Protein AF-A0A7G6SG52-F1 (afdb_monomer_lite)

Structure (mmCIF, N/CA/C/O backbone):
data_AF-A0A7G6SG52-F1
#
_entry.id   AF-A0A7G6SG52-F1
#
loop_
_atom_site.group_PDB
_atom_site.id
_atom_site.type_symbol
_atom_site.label_atom_id
_atom_site.label_alt_id
_atom_site.label_comp_id
_atom_site.label_asym_id
_atom_site.label_entity_id
_atom_site.label_seq_id
_atom_site.pdbx_PDB_ins_code
_atom_site.Cartn_x
_atom_site.Cartn_y
_atom_site.Cartn_z
_atom_site.occupancy
_atom_site.B_iso_or_equiv
_atom_site.auth_seq_id
_atom_site.auth_comp_id
_atom_site.auth_asym_id
_atom_site.auth_atom_id
_atom_site.pdbx_PDB_model_num
ATOM 1 N N . MET A 1 1 ? -4.085 8.020 1.646 1.00 47.50 1 MET A N 1
ATOM 2 C CA . MET A 1 1 ? -2.662 8.330 1.931 1.00 47.50 1 MET A CA 1
ATOM 3 C C . MET A 1 1 ? -2.173 7.537 3.114 1.00 47.50 1 MET A C 1
ATOM 5 O O . MET A 1 1 ? -3.013 7.227 3.910 1.00 47.50 1 MET A O 1
ATOM 9 N N . LYS A 1 2 ? -0.882 7.216 3.254 1.00 39.03 2 LYS A N 1
ATOM 10 C CA . LYS A 1 2 ? -0.260 6.644 4.465 1.00 39.03 2 LYS A CA 1
ATOM 11 C C . LYS A 1 2 ? 0.957 7.505 4.792 1.00 39.03 2 LYS A C 1
ATOM 13 O O . LYS A 1 2 ? 1.868 7.577 3.970 1.00 39.03 2 LYS A O 1
ATOM 18 N N . LYS A 1 3 ? 0.973 8.183 5.935 1.00 41.16 3 LYS A N 1
ATOM 19 C CA . LYS A 1 3 ? 2.159 8.860 6.466 1.00 41.16 3 LYS A CA 1
ATOM 20 C C . LYS A 1 3 ? 2.631 8.018 7.638 1.00 41.16 3 LYS A C 1
ATOM 22 O O . LYS A 1 3 ? 2.053 8.060 8.711 1.00 41.16 3 LYS A O 1
ATOM 27 N N . ILE A 1 4 ? 3.636 7.189 7.382 1.00 48.09 4 ILE A N 1
ATOM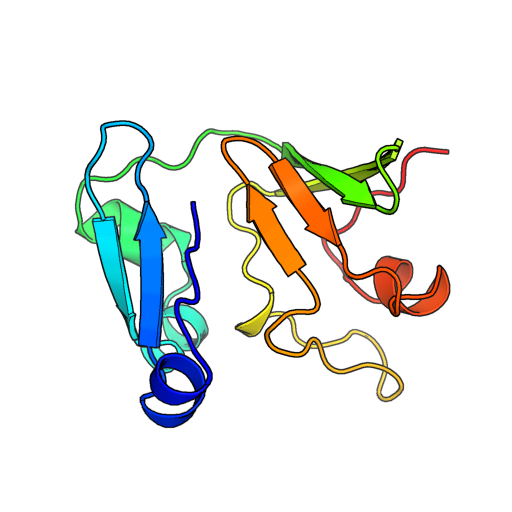 28 C CA . ILE A 1 4 ? 4.441 6.614 8.457 1.00 48.09 4 ILE A CA 1
ATOM 29 C C . ILE A 1 4 ? 5.377 7.753 8.865 1.00 48.09 4 ILE A C 1
ATOM 31 O O . ILE A 1 4 ? 6.227 8.144 8.058 1.00 48.09 4 ILE A O 1
ATOM 35 N N . GLU A 1 5 ? 5.123 8.385 10.015 1.00 44.19 5 GLU A N 1
ATOM 36 C CA . GLU A 1 5 ? 5.852 9.594 10.422 1.00 44.19 5 GLU A CA 1
ATOM 37 C C . GLU A 1 5 ? 7.214 9.290 11.039 1.00 44.19 5 GLU A C 1
ATOM 39 O O . GLU A 1 5 ? 8.122 10.108 10.898 1.00 44.19 5 GLU A O 1
ATOM 44 N N . SER A 1 6 ? 7.419 8.124 11.654 1.00 45.50 6 SER A N 1
ATOM 45 C CA . SER A 1 6 ? 8.730 7.760 12.198 1.00 45.50 6 SER A CA 1
ATOM 46 C C . SER A 1 6 ? 8.835 6.269 12.548 1.00 45.50 6 SER A C 1
ATOM 48 O O . SER A 1 6 ? 7.840 5.544 12.549 1.00 45.50 6 SER A O 1
ATOM 50 N N . LEU A 1 7 ? 10.050 5.833 12.904 1.00 38.94 7 LEU A N 1
ATOM 51 C CA . LEU A 1 7 ? 10.340 4.540 13.547 1.00 38.94 7 LEU A CA 1
ATOM 52 C C . LEU A 1 7 ? 9.470 4.259 14.802 1.00 38.94 7 LEU A C 1
ATOM 54 O O . LEU A 1 7 ? 9.312 3.105 15.189 1.00 38.94 7 LEU A O 1
ATOM 58 N N . GLU A 1 8 ? 8.886 5.277 15.448 1.00 40.28 8 GLU A N 1
ATOM 59 C CA . GLU A 1 8 ? 7.996 5.099 16.613 1.00 40.28 8 GLU A CA 1
ATOM 60 C C . GLU A 1 8 ? 6.593 4.598 16.227 1.00 40.28 8 GLU A C 1
ATOM 62 O O . GLU A 1 8 ? 5.987 3.831 16.981 1.00 40.28 8 GLU A O 1
ATOM 67 N N . ASP A 1 9 ? 6.087 4.942 15.036 1.00 46.88 9 ASP A N 1
ATOM 68 C CA . ASP A 1 9 ? 4.855 4.338 14.499 1.00 46.88 9 ASP A CA 1
ATOM 69 C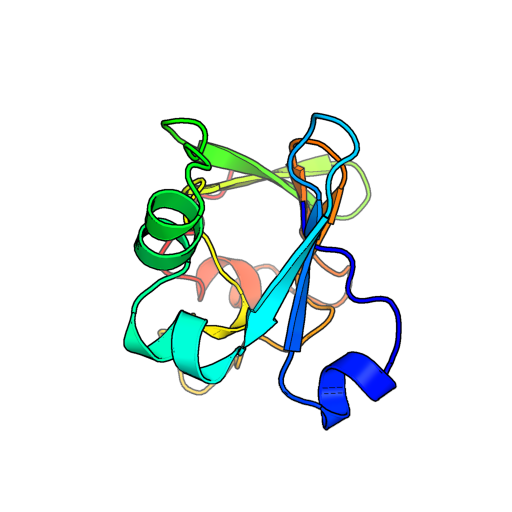 C . ASP A 1 9 ? 5.060 2.836 14.231 1.00 46.88 9 ASP A C 1
ATOM 71 O O . ASP A 1 9 ? 4.166 2.018 14.460 1.00 46.88 9 ASP A O 1
ATOM 75 N N . GLU A 1 10 ? 6.279 2.474 13.824 1.00 50.94 10 GLU A N 1
ATOM 76 C CA . GLU A 1 10 ? 6.738 1.103 13.588 1.00 50.94 10 GLU A CA 1
ATOM 77 C C . GLU A 1 10 ? 6.752 0.268 14.880 1.00 50.94 10 GLU A C 1
ATOM 79 O O . GLU A 1 10 ? 6.324 -0.885 14.883 1.00 50.94 10 GLU A O 1
ATOM 84 N N . MET A 1 11 ? 7.159 0.869 16.004 1.00 49.12 11 MET A N 1
ATOM 85 C CA . MET A 1 11 ? 7.150 0.218 17.320 1.00 49.12 11 MET A CA 1
ATOM 86 C C . MET A 1 11 ? 5.758 0.150 17.965 1.00 49.12 11 MET A C 1
ATOM 88 O O . MET A 1 11 ? 5.503 -0.745 18.772 1.00 49.12 11 MET A O 1
ATOM 92 N N . SER A 1 12 ? 4.852 1.075 17.630 1.00 58.44 12 SER A N 1
ATOM 93 C CA . SER A 1 12 ? 3.504 1.128 18.218 1.00 58.44 12 SER A CA 1
ATOM 94 C C . SER A 1 12 ? 2.472 0.248 17.503 1.00 58.44 12 SER A C 1
ATOM 96 O O . SER A 1 12 ? 1.370 0.062 18.022 1.00 58.44 12 SER A O 1
ATOM 98 N N . GLY A 1 13 ? 2.817 -0.312 16.336 1.00 67.50 13 GLY A N 1
ATOM 99 C CA . GLY A 1 13 ? 1.918 -1.154 15.545 1.00 67.50 13 GLY A CA 1
ATOM 100 C C . GLY A 1 13 ? 0.784 -0.369 14.887 1.00 67.50 13 GLY A C 1
ATOM 101 O O . GLY A 1 13 ? -0.280 -0.931 14.635 1.00 67.50 13 GLY A O 1
ATOM 102 N N . LYS A 1 14 ? 0.985 0.924 14.617 1.00 72.56 14 LYS A N 1
ATOM 103 C CA . LYS A 1 14 ? -0.025 1.804 14.020 1.00 72.56 14 LYS A CA 1
ATOM 104 C C . LYS A 1 14 ? 0.375 2.240 12.613 1.00 72.56 14 LYS A C 1
ATOM 106 O O . LYS A 1 14 ? 1.528 2.152 12.197 1.00 72.56 14 LYS A O 1
ATOM 111 N N . ALA A 1 15 ? -0.616 2.652 11.841 1.00 69.56 15 ALA A N 1
ATOM 112 C CA . ALA A 1 15 ? -0.466 3.149 10.489 1.00 69.56 15 ALA A CA 1
ATOM 113 C C . ALA A 1 15 ? -1.380 4.359 10.312 1.00 69.56 15 ALA A C 1
ATOM 115 O O . ALA A 1 15 ? -2.598 4.243 10.428 1.00 69.56 15 ALA A O 1
ATOM 116 N N . THR A 1 16 ? -0.794 5.522 10.041 1.00 70.00 16 THR A N 1
ATOM 117 C CA . THR A 1 16 ? -1.552 6.756 9.829 1.00 70.00 16 THR A CA 1
ATOM 118 C C . THR A 1 16 ? -1.762 6.992 8.347 1.00 70.00 16 THR A C 1
ATOM 120 O O . THR A 1 16 ? -0.824 6.881 7.560 1.00 70.00 16 THR A O 1
ATOM 123 N N . TYR A 1 17 ? -2.988 7.335 7.971 1.00 69.50 17 TYR A N 1
ATOM 124 C CA . TYR A 1 17 ? -3.447 7.516 6.613 1.00 69.50 17 TYR A CA 1
ATOM 125 C C . TYR A 1 17 ? -4.081 8.891 6.406 1.00 69.50 17 TYR A C 1
ATOM 127 O O . TYR A 1 17 ? -4.992 9.242 7.131 1.00 69.50 17 TYR A O 1
ATOM 135 N N . ASP A 1 18 ? -3.645 9.682 5.428 1.00 68.75 18 ASP A N 1
ATOM 136 C CA . ASP A 1 18 ? -4.392 10.886 4.995 1.00 68.75 18 ASP A CA 1
ATOM 137 C C . ASP A 1 18 ? -5.515 10.500 4.023 1.00 68.75 18 ASP A C 1
ATOM 139 O O . ASP A 1 18 ? -5.409 9.533 3.270 1.00 68.75 18 ASP A O 1
ATOM 143 N N . LEU A 1 19 ? -6.637 11.191 4.102 1.00 67.50 19 LEU A N 1
ATOM 144 C CA . LEU A 1 19 ? -7.877 10.845 3.423 1.00 67.50 19 LEU A CA 1
ATOM 145 C C . LEU A 1 19 ? -8.142 11.692 2.172 1.00 67.50 19 LEU A C 1
ATOM 147 O O . LEU A 1 19 ? -9.173 11.519 1.532 1.00 67.50 19 LEU A O 1
ATOM 151 N N . GLY A 1 20 ? -7.236 12.594 1.784 1.00 58.75 20 GLY A N 1
ATOM 152 C CA . GLY A 1 20 ? -7.389 13.404 0.566 1.00 58.75 20 GLY A CA 1
ATOM 153 C C . GLY A 1 20 ? -8.133 14.716 0.764 1.00 58.75 20 GLY A C 1
ATOM 154 O O . GLY A 1 20 ? -8.107 15.576 -0.110 1.00 58.75 20 GLY A O 1
ATOM 155 N N . ASN A 1 21 ? -8.747 14.904 1.926 1.00 64.56 21 ASN A N 1
ATOM 156 C CA . ASN A 1 21 ? -9.499 16.095 2.313 1.00 64.56 21 ASN A CA 1
ATOM 157 C C . ASN A 1 21 ? -8.820 16.866 3.464 1.00 64.56 21 ASN A C 1
ATOM 159 O O . ASN A 1 21 ? -9.460 17.675 4.134 1.00 64.56 21 ASN A O 1
ATOM 163 N N . GLY A 1 22 ? -7.536 16.590 3.720 1.00 66.19 22 GLY A N 1
ATOM 164 C CA . GLY A 1 22 ? -6.784 17.150 4.843 1.00 66.19 22 GLY A CA 1
ATOM 165 C C . GLY A 1 22 ? -7.034 16.450 6.183 1.00 66.19 22 GLY A C 1
ATOM 166 O O . GLY A 1 22 ? -6.454 16.859 7.189 1.00 66.19 22 GLY A O 1
ATOM 167 N N . GLN A 1 23 ? -7.866 15.402 6.217 1.00 67.00 23 GLN A N 1
ATOM 168 C CA . GLN A 1 23 ? -8.048 14.559 7.398 1.00 67.00 23 GLN A CA 1
ATOM 169 C C . GLN A 1 23 ? -7.056 13.399 7.412 1.00 67.00 23 GLN A C 1
ATOM 171 O O . GLN A 1 23 ? -6.670 12.872 6.373 1.00 67.00 23 GLN A O 1
ATOM 176 N N . TRP A 1 24 ? -6.695 12.975 8.620 1.00 73.56 24 TRP A N 1
ATOM 177 C CA . TRP A 1 24 ? -5.809 11.848 8.879 1.00 73.56 24 TRP A CA 1
ATOM 178 C C . TRP A 1 24 ? -6.543 10.814 9.738 1.00 73.56 24 TRP A C 1
ATOM 180 O O . TRP A 1 24 ? -7.288 11.184 10.644 1.00 73.56 24 TRP A O 1
ATOM 190 N N . ILE A 1 25 ? -6.321 9.530 9.478 1.00 73.00 25 ILE A N 1
ATOM 191 C CA . ILE A 1 25 ? -6.829 8.404 10.256 1.00 73.00 25 ILE A CA 1
ATOM 192 C C . ILE A 1 25 ? -5.678 7.491 10.663 1.00 73.00 25 ILE A C 1
ATOM 194 O O . ILE A 1 25 ? -4.915 7.029 9.825 1.00 73.00 25 ILE A O 1
ATOM 198 N N . THR A 1 26 ? -5.556 7.195 11.951 1.00 78.88 26 THR A N 1
ATOM 199 C CA . THR A 1 26 ? -4.572 6.232 12.455 1.00 78.88 26 THR A CA 1
ATOM 200 C C . THR A 1 26 ? -5.265 4.913 12.756 1.00 78.88 26 THR A C 1
ATOM 202 O O . THR A 1 26 ? -6.174 4.861 13.580 1.00 78.88 26 THR A O 1
ATOM 205 N N . LEU A 1 27 ? -4.828 3.848 12.091 1.00 76.00 27 LEU A N 1
ATOM 206 C CA . LEU A 1 27 ? -5.355 2.495 12.227 1.00 76.00 27 LEU A CA 1
ATOM 207 C C . LEU A 1 27 ? -4.315 1.572 12.867 1.00 76.00 27 LEU A C 1
ATOM 209 O O . LEU A 1 27 ? -3.111 1.761 12.706 1.00 76.00 27 LEU A O 1
ATOM 213 N N . ASP A 1 28 ? -4.785 0.559 13.590 1.00 78.94 28 ASP A N 1
ATOM 214 C CA . ASP A 1 28 ? -3.936 -0.499 14.138 1.00 78.94 28 ASP A CA 1
ATOM 215 C C . ASP A 1 28 ? -3.561 -1.500 13.033 1.00 78.94 28 ASP A C 1
ATOM 217 O O . ASP A 1 28 ? -4.429 -2.001 12.320 1.00 78.94 28 ASP A O 1
ATOM 221 N N . GLN A 1 29 ? -2.275 -1.814 12.882 1.00 72.31 29 GLN A N 1
ATOM 222 C CA . GLN A 1 29 ? -1.789 -2.713 11.832 1.00 72.31 29 GLN A CA 1
ATOM 223 C C . GLN A 1 29 ? -2.333 -4.141 11.972 1.00 72.31 29 GLN A C 1
ATOM 225 O O . GLN A 1 29 ? -2.555 -4.808 10.961 1.00 72.31 29 GLN A O 1
ATOM 230 N N . ARG A 1 30 ? -2.586 -4.626 13.197 1.00 74.38 30 ARG A N 1
ATOM 231 C CA . ARG A 1 30 ? -3.220 -5.938 13.400 1.00 74.38 30 ARG A CA 1
ATOM 232 C C . ARG A 1 30 ? -4.666 -5.893 12.942 1.00 74.38 30 ARG A C 1
ATOM 234 O O . ARG A 1 30 ? -5.077 -6.790 12.222 1.00 74.38 30 ARG A O 1
ATOM 241 N N . ALA A 1 31 ? -5.399 -4.831 13.271 1.00 77.31 31 ALA A N 1
ATOM 242 C CA . ALA A 1 31 ? -6.757 -4.656 12.764 1.00 77.31 31 ALA A CA 1
ATOM 243 C C . ALA A 1 31 ? -6.780 -4.609 11.227 1.00 77.31 31 ALA A C 1
ATOM 245 O O . ALA A 1 31 ? -7.657 -5.207 10.610 1.00 77.31 31 ALA A O 1
ATOM 246 N N . ILE A 1 32 ? -5.807 -3.945 10.593 1.00 75.19 32 ILE A N 1
ATOM 247 C CA . ILE A 1 32 ? -5.716 -3.887 9.126 1.00 75.19 32 ILE A CA 1
ATOM 248 C C . ILE A 1 32 ? -5.440 -5.270 8.538 1.00 75.19 32 ILE A C 1
ATOM 250 O O . ILE A 1 32 ? -6.039 -5.636 7.531 1.00 75.19 32 ILE A O 1
ATOM 254 N N . ARG A 1 33 ? -4.592 -6.071 9.184 1.00 71.44 33 ARG A N 1
ATOM 255 C CA . ARG A 1 33 ? -4.336 -7.457 8.780 1.00 71.44 33 ARG A CA 1
ATOM 256 C C . ARG A 1 33 ? -5.549 -8.365 8.970 1.00 71.44 33 ARG A C 1
ATOM 258 O O . ARG A 1 33 ? -5.804 -9.213 8.121 1.00 71.44 33 ARG A O 1
ATOM 265 N N . ASP A 1 34 ? -6.266 -8.208 10.074 1.00 75.69 34 ASP A N 1
ATOM 266 C CA . ASP A 1 34 ? -7.326 -9.132 10.470 1.00 75.69 34 ASP A CA 1
ATOM 267 C C . ASP A 1 34 ? -8.667 -8.787 9.787 1.00 75.69 34 ASP A C 1
ATOM 269 O O . ASP A 1 34 ? -9.458 -9.682 9.494 1.00 75.69 34 ASP A O 1
ATOM 273 N N . CYS A 1 35 ? -8.918 -7.505 9.494 1.00 73.50 35 CYS A N 1
ATOM 274 C CA . CYS A 1 35 ? -10.166 -7.022 8.888 1.00 73.50 35 CYS A CA 1
ATOM 275 C C . CYS A 1 35 ? -10.011 -6.483 7.456 1.00 73.50 35 CYS A C 1
ATOM 277 O O . CYS A 1 35 ? -11.011 -6.341 6.755 1.00 73.50 35 CYS A O 1
ATOM 279 N N . GLY A 1 36 ? -8.790 -6.186 7.010 1.00 73.88 36 GLY A N 1
ATOM 280 C CA . GLY A 1 36 ? -8.522 -5.524 5.734 1.00 73.88 36 GLY A CA 1
ATOM 281 C C . GLY A 1 36 ? -8.674 -4.000 5.805 1.00 73.88 36 GLY A C 1
ATOM 282 O O . GLY A 1 36 ? -9.541 -3.464 6.501 1.00 73.88 36 GLY A O 1
ATOM 283 N N . LEU A 1 37 ? -7.837 -3.284 5.047 1.00 75.56 37 LEU A N 1
ATOM 284 C CA . LEU A 1 37 ? -7.830 -1.816 5.015 1.00 75.56 37 LEU A CA 1
ATOM 285 C C . LEU A 1 37 ? -9.174 -1.234 4.545 1.00 75.56 37 LEU A C 1
ATOM 287 O O . LEU A 1 37 ? -9.657 -0.260 5.116 1.00 75.56 37 LEU A O 1
ATOM 291 N N . GLU A 1 38 ? -9.805 -1.851 3.544 1.00 76.69 38 GLU A N 1
ATOM 292 C CA . GLU A 1 38 ? -11.092 -1.401 3.000 1.00 76.69 38 GLU A CA 1
ATOM 293 C C . GLU A 1 38 ? -12.210 -1.415 4.044 1.00 76.69 38 GLU A C 1
ATOM 295 O O . GLU A 1 38 ? -12.924 -0.425 4.198 1.00 76.69 38 GLU A O 1
ATOM 300 N N . ALA A 1 39 ? -12.346 -2.511 4.794 1.00 76.56 39 ALA A N 1
ATOM 301 C CA . ALA A 1 39 ? -13.387 -2.639 5.807 1.00 76.56 39 ALA A CA 1
ATOM 302 C C . ALA A 1 39 ? -13.210 -1.608 6.931 1.00 76.56 39 ALA A C 1
ATOM 304 O O . ALA A 1 39 ? -14.193 -1.041 7.412 1.00 76.56 39 ALA A O 1
ATOM 305 N N . LEU A 1 40 ? -11.959 -1.331 7.317 1.00 78.62 40 LEU A N 1
ATOM 306 C CA . LEU A 1 40 ? -11.640 -0.326 8.328 1.00 78.62 40 LEU A CA 1
ATOM 307 C C . LEU A 1 40 ? -11.882 1.100 7.842 1.00 78.62 40 LEU A C 1
ATOM 309 O O . LEU A 1 40 ? -12.404 1.915 8.593 1.00 78.62 40 LEU A O 1
ATOM 313 N N . LEU A 1 41 ? -11.533 1.426 6.601 1.00 76.62 41 LEU A N 1
ATOM 314 C CA . LEU A 1 41 ? -11.808 2.755 6.057 1.00 76.62 41 LEU A CA 1
ATOM 315 C C . LEU A 1 41 ? -13.316 2.971 5.883 1.00 76.62 41 LEU A C 1
ATOM 317 O O . LEU A 1 41 ? -13.844 3.999 6.310 1.00 76.62 41 LEU A O 1
ATOM 321 N N . LYS A 1 42 ? -14.037 1.956 5.398 1.00 78.81 42 LYS A N 1
ATOM 322 C CA . LYS A 1 42 ? -15.495 1.999 5.263 1.00 78.81 42 LYS A CA 1
ATOM 323 C C . LYS A 1 42 ? -16.205 2.173 6.607 1.00 78.81 42 LYS A C 1
ATOM 325 O O . LYS A 1 42 ? -17.175 2.925 6.679 1.00 78.81 42 LYS A O 1
ATOM 330 N N . SER A 1 43 ? -15.726 1.533 7.679 1.00 78.81 43 SER A N 1
ATOM 331 C CA . SER A 1 43 ? -16.297 1.719 9.024 1.00 78.81 43 SER A CA 1
ATOM 332 C C . SER A 1 43 ? -16.093 3.135 9.575 1.00 78.81 43 SER A C 1
ATOM 334 O O . SER A 1 43 ? -16.883 3.581 10.404 1.00 78.81 43 SER A O 1
ATOM 336 N N . HIS A 1 44 ? -15.099 3.864 9.064 1.00 72.56 44 HIS A N 1
ATOM 337 C CA . HIS A 1 44 ? -14.854 5.275 9.369 1.00 72.56 44 HIS A CA 1
ATOM 338 C C . HIS A 1 44 ? -15.506 6.238 8.360 1.00 72.56 44 HIS A C 1
ATOM 340 O O . HIS A 1 44 ? -15.227 7.435 8.387 1.00 72.56 44 HIS A O 1
ATOM 346 N N . GLY A 1 45 ? -16.379 5.740 7.475 1.00 73.50 45 GLY A N 1
ATOM 347 C CA . GLY A 1 45 ? -17.072 6.556 6.474 1.00 73.50 45 GLY A CA 1
ATOM 348 C C . GLY A 1 45 ? -16.177 7.030 5.326 1.00 73.50 45 GLY A C 1
ATOM 349 O O . GLY A 1 45 ? -16.539 7.963 4.616 1.00 73.50 45 GLY A O 1
ATOM 350 N N . VAL A 1 46 ? -15.012 6.404 5.148 1.00 70.69 46 VAL A N 1
ATOM 351 C CA . VAL A 1 46 ? -14.084 6.683 4.052 1.00 70.69 46 VAL A CA 1
ATOM 352 C C . VAL A 1 46 ? -14.341 5.688 2.931 1.00 70.69 46 VAL A C 1
ATOM 354 O O . VAL A 1 46 ? -14.154 4.482 3.097 1.00 70.69 46 VAL A O 1
ATOM 357 N N . GLU A 1 47 ? -14.726 6.194 1.766 1.00 68.38 47 GLU A N 1
ATOM 358 C CA . GLU A 1 47 ? -14.785 5.389 0.550 1.00 68.38 47 GLU A CA 1
ATOM 359 C C . GLU A 1 47 ? -13.407 5.364 -0.117 1.00 68.38 47 GLU A C 1
ATOM 361 O O . GLU A 1 47 ? -12.824 6.405 -0.426 1.00 68.38 47 GLU A O 1
ATOM 366 N N . LEU A 1 48 ? -12.867 4.162 -0.331 1.00 67.06 48 LEU A N 1
ATOM 367 C CA . LEU A 1 48 ? -11.667 4.006 -1.143 1.00 67.06 48 LEU A CA 1
ATOM 368 C C . LEU A 1 48 ? -12.004 4.283 -2.615 1.00 67.06 48 LEU A C 1
ATOM 370 O O . LEU A 1 48 ? -13.070 3.874 -3.087 1.00 67.06 48 LEU A O 1
ATOM 374 N N . PRO A 1 49 ? -11.101 4.933 -3.371 1.00 66.12 49 PRO A N 1
ATOM 375 C CA . PRO A 1 49 ? -11.281 5.068 -4.806 1.00 66.12 49 PRO A CA 1
ATOM 376 C C . PRO A 1 49 ? -11.406 3.680 -5.437 1.00 66.12 49 PRO A C 1
ATOM 378 O O . PRO A 1 49 ? -10.634 2.771 -5.136 1.00 66.12 49 PRO A O 1
ATOM 381 N N . SER A 1 50 ? -12.385 3.505 -6.320 1.00 67.19 50 SER A N 1
ATOM 382 C CA . SER A 1 50 ? -12.531 2.254 -7.058 1.00 67.19 50 SER A CA 1
ATOM 383 C C . SER A 1 50 ? -11.417 2.122 -8.102 1.00 67.19 50 SER A C 1
ATOM 385 O O . SER A 1 50 ? -11.040 3.085 -8.770 1.00 67.19 50 SER A O 1
ATOM 387 N N . GLY A 1 51 ? -10.870 0.911 -8.245 1.00 80.56 51 GLY A N 1
ATOM 388 C CA . GLY A 1 51 ? -9.878 0.590 -9.271 1.00 80.56 51 GLY A CA 1
ATOM 389 C C . GLY A 1 51 ? -8.449 0.433 -8.752 1.00 80.56 51 GLY A C 1
ATOM 390 O O . GLY A 1 51 ? -8.210 -0.081 -7.657 1.00 80.56 51 GLY A O 1
ATOM 391 N N . ARG A 1 52 ? -7.483 0.791 -9.604 1.00 87.00 52 ARG A N 1
ATOM 392 C CA . ARG A 1 52 ? -6.054 0.562 -9.369 1.00 87.00 52 ARG A CA 1
ATOM 393 C C . ARG A 1 52 ? -5.301 1.880 -9.245 1.00 87.00 52 ARG A C 1
ATOM 395 O O . ARG A 1 52 ? -5.470 2.785 -10.055 1.00 87.00 52 ARG A O 1
ATOM 402 N N . VAL A 1 53 ? -4.425 1.941 -8.257 1.00 85.88 53 VAL A N 1
ATOM 403 C CA . VAL A 1 53 ? -3.535 3.054 -7.954 1.00 85.88 53 VAL A CA 1
ATOM 404 C C . VAL A 1 53 ? -2.188 2.825 -8.644 1.00 85.88 53 VAL A C 1
ATOM 406 O O . VAL A 1 53 ? -1.654 1.712 -8.592 1.00 85.88 53 VAL A O 1
ATOM 409 N N . PRO A 1 54 ? -1.601 3.841 -9.297 1.00 90.12 54 PRO A N 1
ATOM 410 C CA . PRO A 1 54 ? -0.295 3.706 -9.923 1.00 90.12 54 PRO A CA 1
ATOM 411 C C . PRO A 1 54 ? 0.828 3.562 -8.888 1.00 90.12 54 PRO A C 1
ATOM 413 O O . PRO A 1 54 ? 0.830 4.214 -7.845 1.00 90.12 54 PRO A O 1
ATOM 416 N N . VAL A 1 55 ? 1.813 2.728 -9.215 1.00 89.12 55 VAL A N 1
ATOM 417 C CA . VAL A 1 55 ? 3.049 2.554 -8.447 1.00 89.12 55 VAL A CA 1
ATOM 418 C C . VAL A 1 55 ? 4.203 3.152 -9.240 1.00 89.12 55 VAL A C 1
ATOM 420 O O . VAL A 1 55 ? 4.355 2.878 -10.433 1.00 89.12 55 VAL A O 1
ATOM 423 N N . TYR A 1 56 ? 5.023 3.950 -8.570 1.00 91.94 56 TYR A N 1
ATOM 424 C CA . TYR A 1 56 ? 6.209 4.587 -9.112 1.00 91.94 56 TYR A CA 1
ATOM 425 C C . TYR A 1 56 ? 7.462 4.109 -8.389 1.00 91.94 56 TYR A C 1
ATOM 427 O O . TYR A 1 56 ? 7.436 3.868 -7.188 1.00 91.94 56 TYR A O 1
ATOM 435 N N . GLN A 1 57 ? 8.576 4.047 -9.102 1.00 91.31 57 GLN A N 1
ATOM 436 C CA . GLN A 1 57 ? 9.905 3.807 -8.550 1.00 91.31 57 GLN A CA 1
ATOM 437 C C . GLN A 1 57 ? 10.892 4.661 -9.342 1.00 91.31 57 GLN A C 1
ATOM 439 O O . GLN A 1 57 ? 10.749 4.790 -10.554 1.00 91.31 57 GLN A O 1
ATOM 444 N N . ARG A 1 58 ? 11.864 5.302 -8.679 1.00 86.94 58 ARG A N 1
ATOM 445 C CA . ARG A 1 58 ? 12.840 6.200 -9.339 1.00 86.94 58 ARG A CA 1
ATOM 446 C C . ARG A 1 58 ? 12.214 7.303 -10.218 1.00 86.94 58 ARG A C 1
ATOM 448 O O . ARG A 1 58 ? 12.832 7.768 -11.164 1.00 86.94 58 ARG A O 1
ATOM 455 N N . GLY A 1 59 ? 10.997 7.741 -9.890 1.00 87.19 59 GLY A N 1
ATOM 456 C CA . GLY A 1 59 ? 10.262 8.754 -10.659 1.00 87.19 59 GLY A CA 1
ATOM 457 C C . GLY A 1 59 ? 9.486 8.212 -11.865 1.00 87.19 59 GLY A C 1
ATOM 458 O O . GLY A 1 59 ? 8.704 8.956 -12.453 1.00 87.19 59 GLY A O 1
ATOM 459 N N . GLU A 1 60 ? 9.613 6.926 -12.187 1.00 89.75 60 GLU A N 1
ATOM 460 C CA . GLU A 1 60 ? 8.921 6.282 -13.305 1.00 89.75 60 GLU A CA 1
ATOM 461 C C . GLU A 1 60 ? 7.754 5.422 -12.824 1.00 89.75 60 GLU A C 1
ATOM 463 O O . GLU A 1 60 ? 7.808 4.826 -11.748 1.00 89.75 60 GLU A O 1
ATOM 468 N N . LYS A 1 61 ? 6.682 5.348 -13.619 1.00 92.69 61 LYS A N 1
ATOM 469 C CA . LYS A 1 61 ? 5.521 4.506 -13.313 1.00 92.69 61 LYS A CA 1
ATOM 470 C C . LYS A 1 61 ? 5.839 3.051 -13.664 1.00 92.69 61 LYS A C 1
ATOM 472 O O . LYS A 1 61 ? 5.774 2.669 -14.830 1.00 92.69 61 LYS A O 1
ATOM 477 N N . ILE A 1 62 ? 6.095 2.229 -12.654 1.00 92.19 62 ILE A N 1
ATOM 478 C CA . ILE A 1 62 ? 6.479 0.817 -12.818 1.00 92.19 62 ILE A CA 1
ATOM 479 C C . ILE A 1 62 ? 5.291 -0.147 -12.879 1.00 92.19 62 ILE A C 1
ATOM 481 O O . ILE A 1 62 ? 5.436 -1.286 -13.316 1.00 92.19 62 ILE A O 1
ATOM 485 N N . GLY A 1 63 ? 4.105 0.285 -12.450 1.00 92.44 63 GLY A N 1
ATOM 486 C CA . GLY A 1 63 ? 2.940 -0.588 -12.435 1.00 92.44 63 GLY A CA 1
ATOM 487 C C . GLY A 1 63 ? 1.732 0.022 -11.753 1.00 92.44 63 GLY A C 1
ATOM 488 O O . GLY A 1 63 ? 1.587 1.246 -11.657 1.00 92.44 63 GLY A O 1
ATOM 489 N N . THR A 1 64 ? 0.848 -0.848 -11.285 1.00 92.00 64 THR A N 1
ATOM 490 C CA . THR A 1 64 ? -0.352 -0.492 -10.527 1.00 92.00 64 THR A CA 1
ATOM 491 C C . THR A 1 64 ? -0.654 -1.548 -9.469 1.00 92.00 64 THR A C 1
ATOM 493 O O . THR A 1 64 ? -0.308 -2.714 -9.647 1.00 92.00 64 THR A O 1
ATOM 496 N N . VAL A 1 65 ? -1.359 -1.161 -8.412 1.00 88.00 65 VAL A N 1
ATOM 497 C CA . VAL A 1 65 ? -1.904 -2.033 -7.353 1.00 88.00 65 VAL A CA 1
ATOM 498 C C . VAL A 1 65 ? -3.367 -1.662 -7.096 1.00 88.00 65 VAL A C 1
ATOM 500 O O . VAL A 1 65 ? -3.763 -0.558 -7.460 1.00 88.00 65 VAL A O 1
ATOM 503 N N . PRO A 1 66 ? -4.205 -2.524 -6.509 1.00 84.69 66 PRO A N 1
ATOM 504 C CA . PRO A 1 66 ? -5.551 -2.143 -6.082 1.00 84.69 66 PRO A CA 1
ATOM 505 C C . PRO A 1 66 ? -5.537 -0.947 -5.120 1.00 84.69 66 PRO A C 1
ATOM 507 O O . PRO A 1 66 ? -4.570 -0.733 -4.394 1.00 84.69 66 PRO A O 1
ATOM 510 N N . ALA A 1 67 ? -6.620 -0.173 -5.064 1.00 79.44 67 ALA A N 1
ATOM 511 C CA . ALA A 1 67 ? -6.759 0.887 -4.057 1.00 79.44 67 ALA A CA 1
ATOM 512 C C . ALA A 1 67 ? -6.772 0.362 -2.610 1.00 79.44 67 ALA A C 1
ATOM 514 O O . ALA A 1 67 ? -6.435 1.091 -1.681 1.00 79.44 67 ALA A O 1
ATOM 515 N N . THR A 1 68 ? -7.121 -0.911 -2.437 1.00 77.62 68 THR A N 1
ATOM 516 C CA . THR A 1 68 ? -7.107 -1.648 -1.169 1.00 77.62 68 THR A CA 1
ATOM 517 C C . THR A 1 68 ? -5.725 -2.180 -0.789 1.00 77.62 68 THR A C 1
ATOM 519 O O . THR A 1 68 ? -5.587 -2.791 0.267 1.00 77.62 68 THR A O 1
ATOM 522 N N . PHE A 1 69 ? -4.711 -1.962 -1.634 1.00 79.69 69 PHE A N 1
ATOM 523 C CA . PHE A 1 69 ? -3.355 -2.448 -1.421 1.00 79.69 69 PHE A CA 1
ATOM 524 C C . PHE A 1 69 ? -2.786 -1.943 -0.098 1.00 79.69 69 PHE A C 1
ATOM 526 O O . PHE A 1 69 ? -2.587 -0.740 0.083 1.00 79.69 69 PHE A O 1
ATOM 533 N N . GLU A 1 70 ? -2.475 -2.876 0.800 1.00 77.44 70 GLU A N 1
ATOM 534 C CA . GLU A 1 70 ? -1.788 -2.582 2.049 1.00 77.44 70 GLU A CA 1
ATOM 535 C C . GLU A 1 70 ? -0.492 -3.401 2.154 1.00 77.44 70 GLU A C 1
ATOM 537 O O . GLU A 1 70 ? -0.552 -4.602 2.442 1.00 77.44 70 GLU A O 1
ATOM 542 N N . PRO A 1 71 ? 0.677 -2.744 2.013 1.00 72.62 71 PRO A N 1
ATOM 543 C CA . PRO A 1 71 ? 1.996 -3.370 2.078 1.00 72.62 71 PRO A CA 1
ATOM 544 C C . PRO A 1 71 ? 2.188 -4.306 3.273 1.00 72.62 71 PRO A C 1
ATOM 546 O O . PRO A 1 71 ? 2.691 -5.410 3.117 1.00 72.62 71 PRO A O 1
ATOM 549 N N . SER A 1 72 ? 1.729 -3.889 4.457 1.00 68.12 72 SER A N 1
ATOM 550 C CA . SER A 1 72 ? 1.923 -4.636 5.711 1.00 68.12 72 SER A CA 1
ATOM 551 C C . SER A 1 72 ? 1.091 -5.918 5.835 1.00 68.12 72 SER A C 1
ATOM 553 O O . SER A 1 72 ? 1.303 -6.704 6.756 1.00 68.12 72 SER A O 1
ATOM 555 N N . THR A 1 73 ? 0.136 -6.137 4.930 1.00 66.88 73 THR A N 1
ATOM 556 C CA . THR A 1 73 ? -0.749 -7.315 4.945 1.00 66.88 73 THR A CA 1
ATOM 557 C C . THR A 1 73 ? -0.448 -8.311 3.838 1.00 66.88 73 THR A C 1
ATOM 559 O O . THR A 1 73 ? -1.025 -9.401 3.816 1.00 66.88 73 THR A O 1
ATOM 562 N N . ILE A 1 74 ? 0.460 -7.957 2.926 1.00 68.50 74 ILE A N 1
ATOM 563 C CA . ILE A 1 74 ? 0.836 -8.820 1.816 1.00 68.50 74 ILE A CA 1
ATOM 564 C C . ILE A 1 74 ? 1.550 -10.025 2.400 1.00 68.50 74 ILE A C 1
ATOM 566 O O . ILE A 1 74 ? 2.671 -9.932 2.889 1.00 68.50 74 ILE A O 1
ATOM 570 N N . LYS A 1 75 ? 0.893 -11.181 2.317 1.00 58.38 75 LYS A N 1
ATOM 571 C CA . LYS A 1 75 ? 1.589 -12.450 2.471 1.00 58.38 75 LYS A CA 1
ATOM 572 C C . LYS A 1 75 ? 2.428 -12.641 1.214 1.00 58.38 75 LYS A C 1
ATOM 574 O O . LYS A 1 75 ? 1.848 -12.715 0.127 1.00 58.38 75 LYS A O 1
ATOM 579 N N . PRO A 1 76 ? 3.757 -12.694 1.323 1.00 56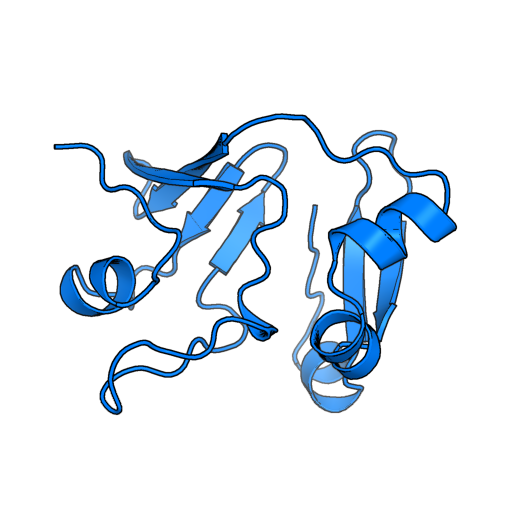.75 76 PRO A N 1
ATOM 580 C CA . PRO A 1 76 ? 4.580 -12.872 0.149 1.00 56.75 76 PRO A CA 1
ATOM 581 C C . PRO A 1 76 ? 4.298 -14.231 -0.491 1.00 56.75 76 PRO A C 1
ATOM 583 O O . PRO A 1 76 ? 4.104 -15.240 0.189 1.00 56.75 76 PRO A O 1
ATOM 586 N N . THR A 1 77 ? 4.258 -14.260 -1.822 1.00 55.66 77 THR A N 1
ATOM 587 C CA . THR A 1 77 ? 4.028 -15.495 -2.593 1.00 55.66 77 THR A CA 1
ATOM 588 C C . THR A 1 77 ? 5.238 -16.429 -2.582 1.00 55.66 77 THR A C 1
ATOM 590 O O . THR A 1 77 ? 5.132 -17.590 -2.973 1.00 55.66 77 THR A O 1
ATOM 593 N N . THR A 1 78 ? 6.387 -15.944 -2.104 1.00 55.34 78 THR A N 1
ATOM 594 C CA . THR A 1 78 ? 7.633 -16.699 -1.970 1.00 55.34 78 THR A CA 1
ATOM 595 C C . THR A 1 78 ? 8.290 -16.404 -0.620 1.00 55.34 78 THR A C 1
ATOM 597 O O . THR A 1 78 ? 8.135 -15.321 -0.073 1.00 55.34 78 THR A O 1
ATOM 600 N N . PHE A 1 79 ? 9.080 -17.341 -0.089 1.00 57.34 79 PHE A N 1
ATOM 601 C CA . PHE A 1 79 ? 9.857 -17.136 1.147 1.00 57.34 79 PHE A CA 1
ATOM 602 C C . PHE A 1 79 ? 10.998 -16.108 1.000 1.00 57.34 79 PHE A C 1
ATOM 604 O O . PHE A 1 79 ? 11.706 -15.838 1.966 1.00 57.34 79 PHE A O 1
ATOM 611 N N . LEU A 1 80 ? 11.231 -15.596 -0.213 1.00 56.41 80 LEU A N 1
ATOM 612 C CA . LEU A 1 80 ? 12.396 -14.777 -0.556 1.00 56.41 80 LEU A CA 1
ATOM 613 C C . LEU A 1 80 ? 12.203 -13.291 -0.254 1.00 56.41 80 LEU A C 1
ATOM 615 O O . LEU A 1 80 ? 13.189 -12.565 -0.166 1.00 56.41 80 LEU A O 1
ATOM 619 N N . TYR A 1 81 ? 10.964 -12.848 -0.069 1.00 62.44 81 TYR A N 1
ATOM 620 C CA . TYR A 1 81 ? 10.653 -11.455 0.202 1.00 62.44 81 TYR A CA 1
ATOM 621 C C . TYR A 1 81 ? 9.571 -11.381 1.270 1.00 62.44 81 TYR A C 1
ATOM 623 O O . TYR A 1 81 ? 8.643 -12.169 1.237 1.00 62.44 81 TYR A O 1
ATOM 631 N N . ASP A 1 82 ? 9.701 -10.459 2.214 1.00 65.25 82 ASP A N 1
ATOM 632 C CA . ASP A 1 82 ? 8.643 -10.071 3.146 1.00 65.25 82 ASP A CA 1
ATOM 633 C C . ASP A 1 82 ? 8.552 -8.552 3.052 1.00 65.25 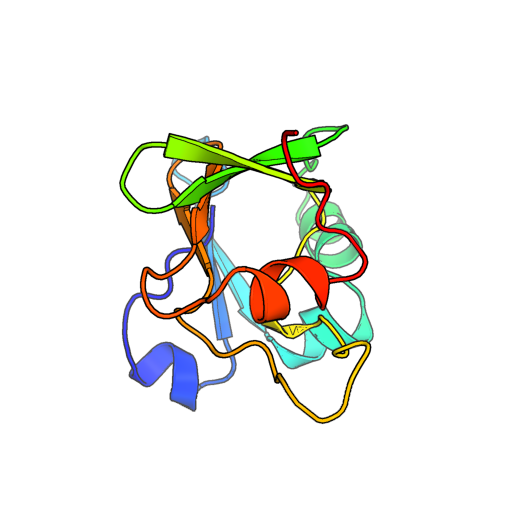82 ASP A C 1
ATOM 635 O O . ASP A 1 82 ? 9.584 -7.881 3.143 1.00 65.25 82 ASP A O 1
ATOM 639 N N . VAL A 1 83 ? 7.357 -8.024 2.787 1.00 67.62 83 VAL A N 1
ATOM 640 C CA . VAL A 1 83 ? 7.179 -6.593 2.524 1.00 67.62 83 VAL A CA 1
ATOM 641 C C . VAL A 1 83 ? 7.425 -5.834 3.816 1.00 67.62 83 VAL A C 1
ATOM 643 O O . VAL A 1 83 ? 6.697 -5.993 4.796 1.00 67.62 83 VAL A O 1
ATOM 646 N N . ARG A 1 84 ? 8.442 -4.974 3.823 1.00 66.94 84 ARG A N 1
ATOM 647 C CA . ARG A 1 84 ? 8.822 -4.221 5.015 1.00 66.94 84 ARG A CA 1
ATOM 648 C C . ARG A 1 84 ? 8.142 -2.858 5.052 1.00 66.94 84 ARG A C 1
ATOM 650 O O . ARG A 1 84 ? 7.830 -2.265 4.012 1.00 66.94 84 ARG A O 1
ATOM 657 N N . PRO A 1 85 ? 7.946 -2.286 6.249 1.00 63.62 85 PRO A N 1
ATOM 658 C CA . PRO A 1 85 ? 7.657 -0.866 6.361 1.00 63.62 85 PRO A CA 1
ATOM 659 C C . PRO A 1 85 ? 8.719 -0.045 5.610 1.00 63.62 85 PRO A C 1
ATOM 661 O O . PRO A 1 85 ? 9.915 -0.305 5.701 1.00 63.62 85 PRO A O 1
ATOM 664 N N . GLY A 1 86 ? 8.275 0.934 4.821 1.00 67.81 86 GLY A N 1
ATOM 665 C CA . GLY A 1 86 ? 9.162 1.767 4.000 1.00 67.81 86 GLY A CA 1
ATOM 666 C C . GLY A 1 86 ? 9.431 1.242 2.586 1.00 67.81 86 GLY A C 1
ATOM 667 O O . GLY A 1 86 ? 9.833 2.037 1.736 1.00 67.81 86 GLY A O 1
ATOM 668 N N . ASP A 1 87 ? 9.119 -0.023 2.287 1.00 78.25 87 ASP A N 1
ATOM 669 C CA . ASP A 1 87 ? 9.191 -0.556 0.917 1.00 78.25 87 ASP A CA 1
ATOM 670 C C . ASP A 1 87 ? 8.188 0.123 -0.014 1.00 78.25 87 ASP A C 1
ATOM 672 O O . ASP A 1 87 ? 8.460 0.330 -1.195 1.00 78.25 87 ASP A O 1
ATOM 676 N N . PHE A 1 88 ? 7.054 0.547 0.539 1.00 80.50 88 PHE A N 1
ATOM 677 C CA . PHE A 1 88 ? 6.038 1.313 -0.163 1.00 80.50 88 PHE A CA 1
ATOM 678 C C . PHE A 1 88 ? 5.610 2.515 0.667 1.00 80.50 88 PHE A C 1
ATOM 680 O O . PHE A 1 88 ? 5.227 2.397 1.833 1.00 80.50 88 PHE A O 1
ATOM 687 N N . LYS A 1 89 ? 5.614 3.684 0.031 1.00 77.75 89 LYS A N 1
ATOM 688 C CA . LYS A 1 89 ? 5.113 4.933 0.597 1.00 77.75 89 LYS A CA 1
ATOM 689 C C . LYS A 1 89 ? 4.020 5.492 -0.292 1.00 77.75 89 LYS A C 1
ATOM 691 O O . LYS A 1 89 ? 4.239 5.705 -1.477 1.00 77.75 89 LYS A O 1
ATOM 696 N N . PHE A 1 90 ? 2.855 5.781 0.265 1.00 73.38 90 PHE A N 1
ATOM 697 C CA . PHE A 1 90 ? 1.809 6.441 -0.507 1.00 73.38 90 PHE A CA 1
ATOM 698 C C . PHE A 1 90 ? 2.056 7.951 -0.551 1.00 73.38 90 PHE A C 1
ATOM 700 O O . PHE A 1 90 ? 2.237 8.579 0.491 1.00 73.38 90 PHE A O 1
ATOM 707 N N . ALA A 1 91 ? 2.041 8.542 -1.742 1.00 69.75 91 ALA A N 1
ATOM 708 C CA . ALA A 1 91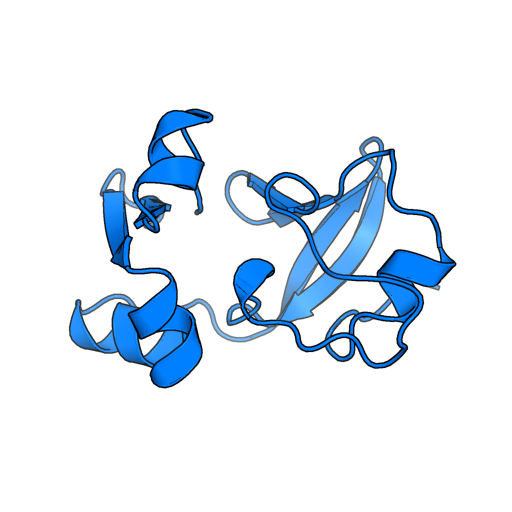 ? 2.266 9.965 -1.966 1.00 69.75 91 ALA A CA 1
ATOM 709 C C . ALA A 1 91 ? 1.122 10.556 -2.801 1.00 69.75 91 ALA A C 1
ATOM 711 O O . ALA A 1 91 ? 1.146 10.481 -4.027 1.00 69.75 91 ALA A O 1
ATOM 712 N N . GLY A 1 92 ? 0.135 11.161 -2.134 1.00 69.50 92 GLY A N 1
ATOM 713 C CA . GLY A 1 92 ? -1.015 11.795 -2.788 1.00 69.50 92 GLY A CA 1
ATOM 714 C C . GLY A 1 92 ? -1.996 10.776 -3.362 1.00 69.50 92 GLY A C 1
ATOM 715 O O . GLY A 1 92 ? -2.910 10.365 -2.664 1.00 69.50 92 GLY A O 1
ATOM 716 N N . ASP A 1 93 ? -1.787 10.367 -4.609 1.00 74.56 93 ASP A N 1
ATOM 717 C CA . ASP A 1 93 ? -2.656 9.501 -5.420 1.00 74.56 93 ASP A CA 1
ATOM 718 C C . ASP A 1 93 ? -1.917 8.280 -6.002 1.00 74.56 93 ASP A C 1
ATOM 720 O O . ASP A 1 93 ? -2.427 7.584 -6.879 1.00 74.56 93 ASP A O 1
ATOM 724 N N . ARG A 1 94 ? -0.692 8.027 -5.535 1.00 80.31 94 ARG A N 1
ATOM 725 C CA . ARG A 1 94 ? 0.201 6.987 -6.052 1.00 80.31 94 ARG A CA 1
ATOM 726 C C . ARG A 1 94 ? 1.016 6.336 -4.950 1.00 80.31 94 ARG A C 1
ATOM 728 O O . ARG A 1 94 ? 1.330 6.955 -3.935 1.00 80.31 94 ARG A O 1
ATOM 735 N N . TRP A 1 95 ? 1.432 5.103 -5.189 1.00 84.88 95 TRP A N 1
ATOM 736 C CA . TRP A 1 95 ? 2.442 4.433 -4.382 1.00 84.88 95 TRP A CA 1
ATOM 737 C C . TRP A 1 95 ? 3.836 4.732 -4.924 1.00 84.88 95 TRP A C 1
ATOM 739 O O . TRP A 1 95 ? 4.052 4.735 -6.130 1.00 84.88 95 TRP A O 1
ATOM 749 N N . ILE A 1 96 ? 4.786 4.962 -4.030 1.00 84.25 96 ILE A N 1
ATOM 750 C CA . ILE A 1 96 ? 6.210 5.089 -4.315 1.00 84.25 96 ILE A CA 1
ATOM 751 C C . ILE A 1 96 ? 6.897 3.870 -3.705 1.00 84.25 96 ILE A C 1
ATOM 753 O O . ILE A 1 96 ? 6.939 3.728 -2.483 1.00 84.25 96 ILE A O 1
ATOM 757 N N . ALA A 1 97 ? 7.398 2.988 -4.558 1.00 87.19 97 ALA A N 1
ATOM 758 C CA . ALA A 1 97 ? 8.214 1.848 -4.181 1.00 87.19 97 ALA A CA 1
ATOM 759 C C . ALA A 1 97 ? 9.643 2.300 -3.843 1.00 87.19 97 ALA A C 1
ATOM 761 O O . ALA A 1 97 ? 10.208 3.186 -4.495 1.00 87.19 97 ALA A O 1
ATOM 762 N N . SER A 1 98 ? 10.241 1.668 -2.836 1.00 85.56 98 SER A N 1
ATOM 763 C CA . SER A 1 98 ? 11.636 1.861 -2.451 1.00 85.56 98 SER A CA 1
ATOM 764 C C . SER A 1 98 ? 12.569 1.481 -3.596 1.00 85.56 98 SER A C 1
ATOM 766 O O . SER A 1 98 ? 12.344 0.505 -4.309 1.00 85.56 98 SER A O 1
ATOM 768 N N . ASN A 1 99 ? 13.672 2.215 -3.748 1.00 84.94 99 ASN A N 1
ATOM 769 C CA . ASN A 1 99 ? 14.706 1.907 -4.741 1.00 84.94 99 ASN A CA 1
ATOM 770 C C . ASN A 1 99 ? 15.474 0.609 -4.438 1.00 84.94 99 ASN A C 1
ATOM 772 O O . ASN A 1 99 ? 16.250 0.170 -5.287 1.00 84.94 99 ASN A O 1
ATOM 776 N N . MET A 1 100 ? 15.287 0.047 -3.237 1.00 81.88 100 MET A N 1
ATOM 777 C CA . MET A 1 100 ? 15.862 -1.232 -2.817 1.00 81.88 100 MET A CA 1
ATOM 778 C C . MET A 1 100 ? 15.057 -2.436 -3.311 1.00 81.88 100 MET A C 1
ATOM 780 O O . MET A 1 100 ? 15.604 -3.53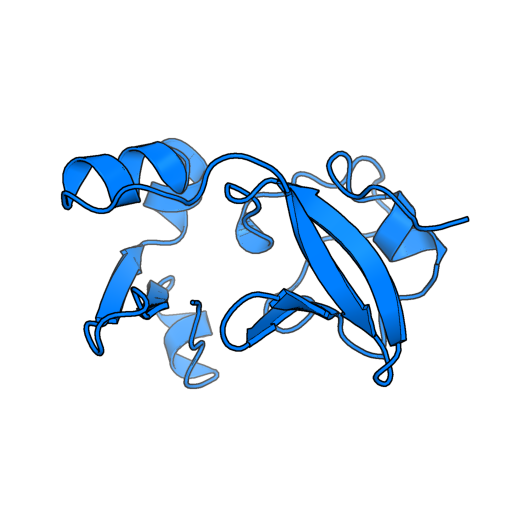2 -3.336 1.00 81.88 100 MET A O 1
ATOM 784 N N . LEU A 1 101 ? 13.804 -2.236 -3.734 1.00 82.38 101 LEU A N 1
ATOM 785 C CA . LEU A 1 101 ? 13.000 -3.303 -4.318 1.00 82.38 101 LEU A CA 1
ATOM 786 C C . LEU A 1 101 ? 13.479 -3.601 -5.734 1.00 82.38 101 LEU A C 1
ATOM 788 O O . LEU A 1 101 ? 13.396 -2.755 -6.631 1.00 82.38 101 LEU A O 1
ATOM 792 N N . GLY A 1 102 ? 13.985 -4.810 -5.934 1.00 82.94 102 GLY A N 1
ATOM 793 C CA . GLY A 1 102 ? 14.309 -5.313 -7.252 1.00 82.94 102 GLY A CA 1
ATOM 794 C C . GLY A 1 102 ? 13.049 -5.691 -8.036 1.00 82.94 102 GLY A C 1
ATOM 795 O O . GLY A 1 102 ? 11.951 -5.788 -7.482 1.00 82.94 102 GLY A O 1
ATOM 796 N N . PRO A 1 103 ? 13.187 -5.970 -9.344 1.00 81.31 103 PRO A N 1
ATOM 797 C CA . PRO A 1 103 ? 12.087 -6.483 -10.148 1.00 81.31 103 PRO A CA 1
ATOM 798 C C . PRO A 1 103 ? 11.434 -7.736 -9.546 1.00 81.31 103 PRO A C 1
ATOM 800 O O . PRO A 1 103 ? 10.213 -7.807 -9.521 1.00 81.31 103 PRO A O 1
ATOM 803 N N . GLY A 1 104 ? 12.229 -8.665 -9.006 1.00 78.62 104 GLY A N 1
ATOM 804 C CA . GLY A 1 104 ? 11.716 -9.894 -8.396 1.00 78.62 104 GLY A CA 1
ATOM 805 C C . GLY A 1 104 ? 10.852 -9.657 -7.155 1.00 78.62 104 GLY A C 1
ATOM 806 O O . GLY A 1 104 ? 9.841 -10.331 -6.994 1.00 78.62 104 GLY A O 1
ATOM 807 N N . ASP A 1 105 ? 11.193 -8.669 -6.322 1.00 81.38 105 ASP A N 1
ATOM 808 C CA . ASP A 1 105 ? 10.419 -8.339 -5.115 1.00 81.38 105 ASP A CA 1
ATOM 809 C C . ASP A 1 105 ? 9.053 -7.749 -5.479 1.00 81.38 105 ASP A C 1
ATOM 811 O O . ASP A 1 105 ? 8.029 -8.091 -4.891 1.00 81.38 105 ASP A O 1
ATOM 815 N N . LEU A 1 106 ? 9.030 -6.889 -6.502 1.00 82.31 106 LEU A N 1
ATOM 816 C CA . LEU A 1 106 ? 7.802 -6.296 -7.028 1.00 82.31 106 LEU A CA 1
ATOM 817 C C . LEU A 1 106 ? 6.889 -7.350 -7.663 1.00 82.31 106 LEU A C 1
ATOM 819 O O . LEU A 1 106 ? 5.679 -7.299 -7.469 1.00 82.31 106 LEU A O 1
ATOM 823 N N . ASP A 1 107 ? 7.456 -8.318 -8.385 1.00 81.50 107 ASP A N 1
ATOM 824 C CA . ASP A 1 107 ? 6.684 -9.394 -9.021 1.00 81.50 107 ASP A CA 1
ATOM 825 C C . ASP A 1 107 ? 6.204 -10.452 -8.012 1.00 81.50 107 ASP A C 1
ATOM 827 O O . ASP A 1 107 ? 5.229 -11.155 -8.271 1.00 81.50 107 ASP A O 1
ATOM 831 N N . ALA A 1 108 ? 6.837 -10.546 -6.837 1.00 77.12 108 ALA A N 1
ATOM 832 C CA . ALA A 1 108 ? 6.382 -11.404 -5.743 1.00 77.12 108 ALA A CA 1
ATOM 833 C C . ALA A 1 108 ? 5.101 -10.884 -5.057 1.00 77.12 108 ALA A C 1
ATOM 835 O O . ALA A 1 108 ? 4.452 -11.616 -4.300 1.00 77.12 108 ALA A O 1
ATOM 836 N N . ILE A 1 109 ? 4.716 -9.633 -5.315 1.00 78.50 109 ILE A N 1
ATOM 837 C CA . ILE A 1 109 ? 3.495 -9.032 -4.790 1.00 78.50 109 ILE A CA 1
ATOM 838 C C . ILE A 1 109 ? 2.321 -9.449 -5.674 1.00 78.50 109 ILE A C 1
ATOM 840 O O . ILE A 1 109 ? 2.155 -8.940 -6.778 1.00 78.50 109 ILE A O 1
ATOM 844 N N . THR A 1 110 ? 1.463 -10.335 -5.161 1.00 75.12 110 THR A N 1
ATOM 845 C CA . THR A 1 110 ? 0.330 -10.932 -5.898 1.00 75.12 110 THR A CA 1
ATOM 846 C C . THR A 1 110 ? -0.530 -9.913 -6.638 1.00 75.12 110 THR A C 1
ATOM 848 O O . THR A 1 110 ? -1.008 -10.164 -7.738 1.00 75.12 110 THR A O 1
ATOM 851 N N . GLU A 1 111 ? -0.764 -8.762 -6.014 1.00 79.06 111 GLU A N 1
ATOM 852 C CA . GLU A 1 111 ? -1.676 -7.753 -6.536 1.00 79.06 111 GLU A CA 1
ATOM 853 C C . GLU A 1 111 ? -0.974 -6.701 -7.402 1.00 79.06 111 GLU A C 1
ATOM 855 O O . GLU A 1 111 ? -1.643 -5.820 -7.945 1.00 79.06 111 GLU A O 1
ATOM 860 N N . PHE A 1 112 ? 0.352 -6.762 -7.551 1.00 86.31 112 PHE A N 1
ATOM 861 C CA . PHE A 1 112 ? 1.114 -5.834 -8.377 1.00 86.31 112 PHE A CA 1
ATOM 862 C C . PHE A 1 112 ? 1.000 -6.215 -9.854 1.00 86.31 112 PHE A C 1
ATOM 864 O O . PHE A 1 112 ? 1.300 -7.332 -10.261 1.00 86.31 112 PHE A O 1
ATOM 871 N N . HIS A 1 113 ? 0.565 -5.265 -10.680 1.00 88.81 113 HIS A N 1
ATOM 872 C CA . HIS A 1 113 ? 0.569 -5.409 -12.134 1.00 88.81 113 HIS A CA 1
ATOM 873 C C . HIS A 1 113 ? 1.648 -4.499 -12.700 1.00 88.81 113 HIS A C 1
ATOM 875 O O . HIS A 1 113 ? 1.513 -3.271 -12.647 1.00 88.81 113 HIS A O 1
ATOM 881 N N . ARG A 1 114 ? 2.701 -5.104 -13.247 1.00 86.75 114 ARG A N 1
ATOM 882 C CA . ARG A 1 114 ? 3.805 -4.398 -13.893 1.00 86.75 114 ARG A CA 1
ATOM 883 C C . ARG A 1 114 ? 3.342 -3.742 -15.195 1.00 86.75 114 ARG A C 1
ATOM 885 O O . ARG A 1 114 ? 2.578 -4.337 -15.953 1.00 86.75 114 ARG A O 1
ATOM 892 N N . ASN A 1 115 ? 3.820 -2.528 -15.457 1.00 81.06 115 ASN A N 1
ATOM 893 C CA . ASN A 1 115 ? 3.728 -1.951 -16.796 1.00 81.06 115 ASN A CA 1
ATOM 894 C C . ASN A 1 115 ? 4.819 -2.608 -17.650 1.00 81.06 115 ASN A C 1
ATOM 896 O O . ASN A 1 115 ? 6.000 -2.461 -17.334 1.00 81.06 115 ASN A O 1
ATOM 900 N N . LEU A 1 116 ? 4.411 -3.371 -18.663 1.00 60.78 116 LEU A N 1
ATOM 901 C CA . LEU A 1 116 ? 5.306 -3.893 -19.699 1.00 60.78 116 LEU A CA 1
ATOM 902 C C . LEU A 1 116 ? 5.698 -2.787 -20.682 1.00 60.78 116 LEU A C 1
ATOM 904 O O . LEU A 1 116 ? 4.828 -1.927 -20.960 1.00 60.78 116 LEU A O 1
#

Sequence (116 aa):
MKKIESLEDEMSGKATYDLGNGQWITLDQRAIRDCGLEALLKSHGVELPSGRVPVYQRGEKIGTVPATFEPSTIKPTTFLYDVRPGDFKFAGDRWIASNMLGPGDLDAITEFHRNL

Secondary structure (DSSP, 8-state):
-----SHHHHHHTEEEEE-SSS-EEEEEHHHHHHH-HHHHHHHTTPPPPSSEEEEEETTEEEEEEETT--GGG---SSTT--PPTTSEEEETTEEEE-TT--HHHHHTSTT-EE--

Foldseek 3Di:
DWCPPDCVCVVVQWIWDDQLPRDIDIDHNVCCQVPAPQRVCVVVVRHQDADWFFEDEPNHGFWIFGSSDDQSNFPFQDPPDRRDPVQWDDDNRHIYGYNPDDPVRQVRRPRTGTDD

Radius of gyration: 13.64 Å; chains: 1; bounding box: 33×34×38 Å

pLDDT: mean 72.72, std 12.77, range [38.94, 92.69]